Protein AF-A0A529WE66-F1 (afdb_monomer_lite)

pLDDT: mean 94.18, std 5.49, range [65.81, 97.56]

Foldseek 3Di:
DVVLLCCVPVVVHDLVNSCVVVVHDSVVSVVVNVVVVVVVVVVVVD

Secondary structure (DSSP, 8-state):
-HHHHHHHHTS---HHHHHHHTT--HHHHHHHHHHHHHHHHHHH--

Radius of gyration: 10.77 Å; chains: 1; bounding box: 20×15×32 Å

Sequence (46 aa):
RAAAVRGAYLSGESYAELAERFKVPLNTMRTWLRRSLLKLRECLER

Structure (mmCIF, N/CA/C/O backbone):
data_AF-A0A529WE66-F1
#
_entry.id   AF-A0A529WE66-F1
#
loop_
_atom_site.group_PDB
_atom_site.id
_atom_site.type_symbol
_atom_site.label_atom_id
_atom_site.label_alt_id
_atom_site.label_comp_id
_atom_site.label_asym_id
_atom_site.label_entity_id
_atom_site.label_seq_id
_atom_site.pdbx_PDB_ins_code
_atom_site.Cartn_x
_atom_site.Cartn_y
_atom_site.Cartn_z
_atom_site.occupancy
_atom_site.B_iso_or_equiv
_atom_site.auth_seq_id
_atom_site.auth_comp_id
_atom_site.auth_asym_id
_atom_site.auth_atom_id
_atom_site.pdbx_PDB_model_num
ATOM 1 N N . ARG A 1 1 ? -1.236 7.870 -3.031 1.00 74.81 1 ARG A N 1
ATOM 2 C CA . ARG A 1 1 ? -0.991 6.927 -1.905 1.00 74.81 1 ARG A CA 1
ATOM 3 C C . ARG A 1 1 ? -2.261 6.201 -1.471 1.00 74.81 1 ARG A C 1
ATOM 5 O O . ARG A 1 1 ? -2.271 4.987 -1.575 1.00 74.81 1 ARG A O 1
ATOM 12 N N . ALA A 1 2 ? -3.344 6.895 -1.097 1.00 87.31 2 ALA A N 1
ATOM 13 C CA . ALA A 1 2 ? -4.614 6.236 -0.748 1.00 87.31 2 ALA A CA 1
ATOM 14 C C . ALA A 1 2 ? -5.155 5.311 -1.860 1.00 87.31 2 ALA A C 1
ATOM 16 O O . ALA A 1 2 ? -5.627 4.221 -1.569 1.00 87.31 2 ALA A O 1
ATOM 17 N N . ALA A 1 3 ? -5.004 5.698 -3.132 1.00 92.31 3 ALA A N 1
ATOM 18 C CA . ALA A 1 3 ? -5.369 4.849 -4.269 1.00 92.31 3 ALA A CA 1
ATOM 19 C C . ALA A 1 3 ? -4.597 3.514 -4.315 1.00 92.31 3 ALA A C 1
ATOM 21 O O . ALA A 1 3 ? -5.196 2.502 -4.638 1.00 92.31 3 ALA A O 1
ATOM 22 N N . ALA A 1 4 ? -3.313 3.494 -3.937 1.00 93.00 4 ALA A N 1
ATOM 23 C CA . ALA A 1 4 ? -2.524 2.261 -3.889 1.00 93.00 4 ALA A CA 1
ATOM 24 C C . ALA A 1 4 ? -2.949 1.353 -2.725 1.00 93.00 4 ALA A C 1
ATOM 26 O O . ALA A 1 4 ? -3.005 0.142 -2.881 1.00 93.00 4 ALA A O 1
ATOM 27 N N . VAL A 1 5 ? -3.302 1.936 -1.573 1.00 93.81 5 VAL A N 1
ATOM 28 C CA . VAL A 1 5 ? -3.844 1.180 -0.430 1.00 93.81 5 VAL A CA 1
ATOM 29 C C . VAL A 1 5 ? -5.196 0.565 -0.786 1.00 93.81 5 VAL A C 1
ATOM 31 O O . VAL A 1 5 ? -5.416 -0.609 -0.520 1.00 93.81 5 VAL A O 1
ATOM 34 N N . ARG A 1 6 ? -6.087 1.328 -1.431 1.00 94.44 6 ARG A N 1
ATOM 35 C CA . ARG A 1 6 ? -7.371 0.795 -1.905 1.00 94.44 6 ARG A CA 1
ATOM 36 C C . ARG A 1 6 ? -7.182 -0.284 -2.967 1.00 94.44 6 ARG A C 1
ATOM 38 O O . ARG A 1 6 ? -7.811 -1.324 -2.858 1.00 94.44 6 ARG A O 1
ATOM 45 N N . GLY A 1 7 ? -6.289 -0.066 -3.929 1.00 94.94 7 GLY A N 1
ATOM 46 C CA . GLY A 1 7 ? -5.967 -1.071 -4.940 1.00 94.94 7 GLY A CA 1
ATOM 47 C C . GLY A 1 7 ? -5.505 -2.386 -4.313 1.00 94.94 7 GLY A C 1
ATOM 48 O O . GLY A 1 7 ? -6.069 -3.436 -4.594 1.00 94.94 7 GLY A O 1
ATOM 49 N N . ALA A 1 8 ? -4.566 -2.314 -3.366 1.00 95.62 8 ALA A N 1
ATOM 50 C CA . ALA A 1 8 ? -4.037 -3.491 -2.682 1.00 95.62 8 ALA A CA 1
ATOM 51 C C . ALA A 1 8 ? -5.075 -4.210 -1.802 1.00 95.62 8 ALA A C 1
ATOM 53 O O . ALA A 1 8 ? -5.210 -5.425 -1.878 1.00 95.62 8 ALA A O 1
ATOM 54 N N . TYR A 1 9 ? -5.789 -3.474 -0.943 1.00 93.69 9 TYR A N 1
ATOM 55 C CA . TYR A 1 9 ? -6.589 -4.074 0.135 1.00 93.69 9 TYR A CA 1
ATOM 56 C C . TYR A 1 9 ? -8.095 -4.135 -0.142 1.00 93.69 9 TYR A C 1
ATOM 58 O O . TYR A 1 9 ? -8.785 -4.909 0.511 1.00 93.69 9 TYR A O 1
ATOM 66 N N . LEU A 1 10 ? -8.619 -3.331 -1.072 1.00 94.44 10 LEU A N 1
ATOM 67 C CA . LEU A 1 10 ? -10.038 -3.356 -1.456 1.00 94.44 10 LEU A CA 1
ATOM 68 C C . LEU A 1 10 ? -10.246 -3.995 -2.829 1.00 94.44 10 LEU A C 1
ATOM 70 O O . LEU A 1 10 ? -11.230 -4.697 -3.023 1.00 94.44 10 LEU A O 1
ATOM 74 N N . SER A 1 11 ? -9.337 -3.749 -3.775 1.00 94.62 11 SER A N 1
ATOM 75 C CA . SER A 1 11 ? -9.434 -4.286 -5.139 1.00 94.62 11 SER A CA 1
ATOM 76 C C . SER A 1 11 ? -8.639 -5.578 -5.348 1.00 94.62 11 SER A C 1
ATOM 78 O O . SER A 1 11 ? -8.840 -6.236 -6.362 1.00 94.62 11 SER A O 1
ATOM 80 N N . GLY A 1 12 ? -7.761 -5.955 -4.412 1.00 94.75 12 GLY A N 1
ATOM 81 C CA . GLY A 1 12 ? -6.937 -7.163 -4.512 1.00 94.75 12 GLY A CA 1
ATOM 82 C C . GLY A 1 12 ? -5.807 -7.082 -5.546 1.00 94.75 12 GLY A C 1
ATOM 83 O O . GLY A 1 12 ? -5.243 -8.116 -5.893 1.00 94.75 12 GLY A O 1
ATOM 84 N N . GLU A 1 13 ? -5.467 -5.883 -6.034 1.00 95.88 13 GLU A N 1
ATOM 85 C CA . GLU A 1 13 ? -4.343 -5.682 -6.958 1.00 95.88 13 GLU A CA 1
ATOM 86 C C . GLU A 1 13 ? -3.029 -6.102 -6.282 1.00 95.88 13 GLU A C 1
ATOM 88 O O . GLU A 1 13 ? -2.739 -5.728 -5.137 1.00 95.88 13 GLU A O 1
ATOM 93 N N . SER A 1 14 ? -2.186 -6.841 -7.002 1.00 96.56 14 SER A N 1
ATOM 94 C CA . SER A 1 14 ? -0.876 -7.222 -6.490 1.00 96.56 14 SER A CA 1
ATOM 95 C C . SER A 1 14 ? 0.047 -6.007 -6.370 1.00 96.56 14 SER A C 1
ATOM 97 O O . SER A 1 14 ? -0.074 -4.991 -7.060 1.00 96.56 14 SER A O 1
ATOM 99 N N . TYR A 1 15 ? 1.058 -6.113 -5.509 1.00 95.75 15 TYR A N 1
ATOM 100 C CA . TYR A 1 15 ? 2.022 -5.023 -5.340 1.00 95.75 15 TYR A CA 1
ATOM 101 C C . TYR A 1 15 ? 2.836 -4.755 -6.611 1.00 95.75 15 TYR A C 1
ATOM 103 O O . TYR A 1 15 ? 3.302 -3.632 -6.787 1.00 95.75 15 TYR A O 1
ATOM 111 N N . ALA A 1 16 ? 3.006 -5.763 -7.473 1.00 97.06 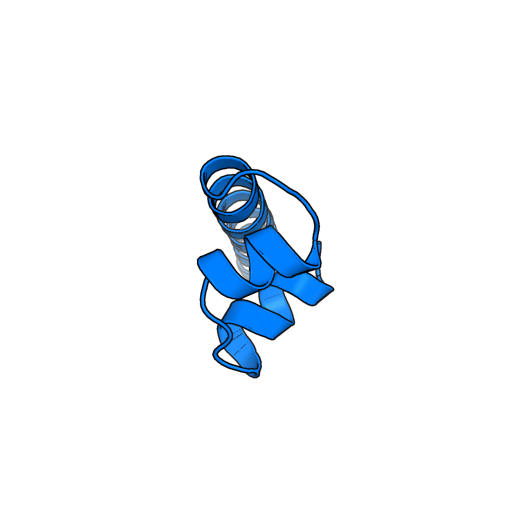16 ALA A N 1
ATOM 112 C CA . ALA A 1 16 ? 3.683 -5.629 -8.759 1.00 97.06 16 ALA A CA 1
ATOM 113 C C . ALA A 1 16 ? 2.838 -4.816 -9.747 1.00 97.06 16 ALA A C 1
ATOM 115 O O . ALA A 1 16 ? 3.341 -3.846 -10.305 1.00 97.06 16 ALA A O 1
ATOM 116 N N . GLU A 1 17 ? 1.546 -5.125 -9.876 1.00 96.50 17 GLU A N 1
ATOM 117 C CA . GLU A 1 17 ? 0.619 -4.361 -10.727 1.00 96.50 17 GLU A CA 1
ATOM 118 C C . GLU A 1 17 ? 0.524 -2.901 -10.282 1.00 96.50 17 GLU A C 1
ATOM 120 O O . GLU A 1 17 ? 0.581 -1.981 -11.097 1.00 96.50 17 GLU A O 1
ATOM 125 N N . LEU A 1 18 ? 0.465 -2.667 -8.969 1.00 96.62 18 LEU A N 1
ATOM 126 C CA . LEU A 1 18 ? 0.489 -1.316 -8.422 1.00 96.62 18 LEU A CA 1
ATOM 127 C C . LEU A 1 18 ? 1.828 -0.621 -8.705 1.00 96.62 18 LEU A C 1
ATOM 129 O O . LEU A 1 18 ? 1.843 0.555 -9.064 1.00 96.62 18 LEU A O 1
ATOM 133 N N . ALA A 1 19 ? 2.959 -1.306 -8.537 1.00 97.50 19 ALA A N 1
ATOM 134 C CA . ALA A 1 19 ? 4.278 -0.736 -8.813 1.00 97.50 19 ALA A CA 1
ATOM 135 C C . ALA A 1 19 ? 4.401 -0.275 -10.277 1.00 97.50 19 ALA A C 1
ATOM 137 O O . ALA A 1 19 ? 4.785 0.871 -10.518 1.00 97.50 19 ALA A O 1
ATOM 138 N N . GLU A 1 20 ? 3.962 -1.111 -11.219 1.00 97.12 20 GLU A N 1
ATOM 139 C CA . GLU A 1 20 ? 3.903 -0.800 -12.651 1.00 97.12 20 GLU A CA 1
ATOM 140 C C . GLU A 1 20 ? 2.966 0.385 -12.931 1.00 97.12 20 GLU A C 1
ATOM 142 O O . GLU A 1 20 ? 3.369 1.395 -13.514 1.00 97.12 20 GLU A O 1
ATOM 147 N N . ARG A 1 21 ? 1.725 0.324 -12.430 1.00 95.56 21 ARG A N 1
ATOM 148 C CA . ARG A 1 21 ? 0.702 1.365 -12.623 1.00 95.56 21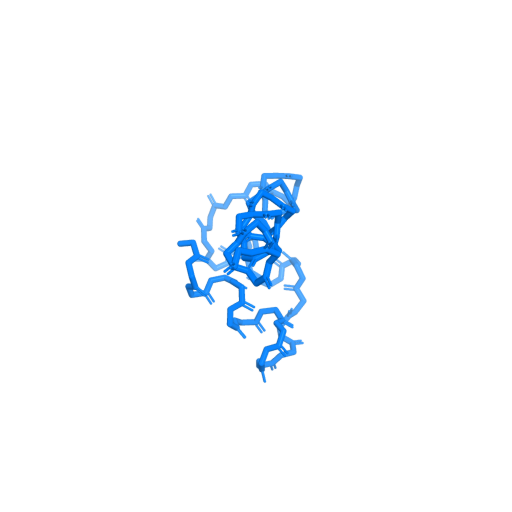 ARG A CA 1
ATOM 149 C C . ARG A 1 21 ? 1.135 2.732 -12.099 1.00 95.56 21 A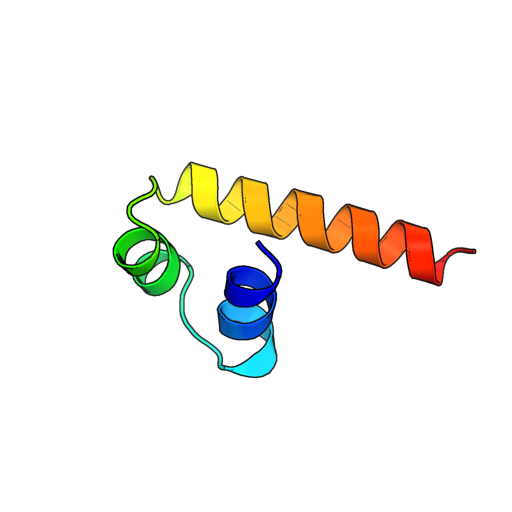RG A C 1
ATOM 151 O O . ARG A 1 21 ? 0.841 3.755 -12.716 1.00 95.56 21 ARG A O 1
ATOM 158 N N . PHE A 1 22 ? 1.808 2.764 -10.952 1.00 95.25 22 PHE A N 1
ATOM 159 C CA . PHE A 1 22 ? 2.302 3.998 -10.341 1.00 95.25 22 PHE A CA 1
ATOM 160 C C . PHE A 1 22 ? 3.724 4.368 -10.792 1.00 95.25 22 PHE A C 1
ATOM 162 O O . PHE A 1 22 ? 4.233 5.391 -10.334 1.00 95.25 22 PHE A O 1
ATOM 169 N N . LYS A 1 23 ? 4.343 3.586 -11.691 1.00 96.88 23 LYS A N 1
ATOM 170 C CA . LYS A 1 23 ? 5.708 3.778 -12.209 1.00 96.88 23 LYS A CA 1
ATOM 171 C C . LYS A 1 23 ? 6.747 3.948 -11.099 1.00 96.88 23 LYS A C 1
ATOM 173 O O . LYS A 1 23 ? 7.570 4.863 -11.124 1.00 96.88 23 LYS A O 1
ATOM 178 N N . VAL A 1 24 ? 6.690 3.078 -10.093 1.00 96.56 24 VAL A N 1
ATOM 179 C CA . VAL 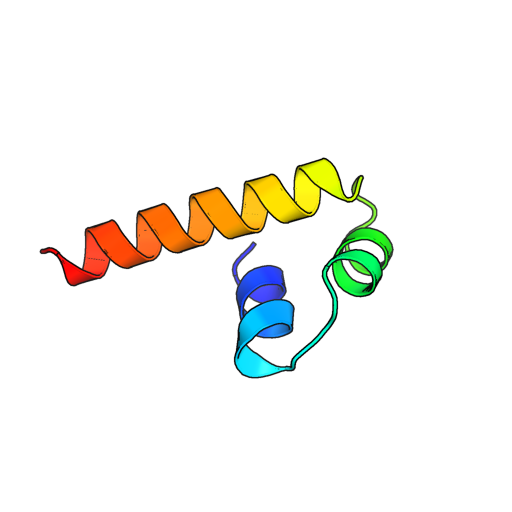A 1 24 ? 7.641 3.064 -8.976 1.00 96.56 24 VAL A CA 1
ATOM 180 C C . VAL A 1 24 ? 8.241 1.675 -8.787 1.00 96.56 24 VAL A C 1
ATOM 182 O O . VAL A 1 24 ? 7.562 0.684 -9.029 1.00 96.56 24 VAL A O 1
ATOM 185 N N . PRO A 1 25 ? 9.476 1.562 -8.267 1.00 97.56 25 PRO A N 1
ATOM 186 C CA . PRO A 1 25 ? 10.031 0.267 -7.896 1.00 97.56 25 PRO A CA 1
ATOM 187 C C . PRO A 1 25 ? 9.145 -0.465 -6.881 1.00 97.56 25 PRO A C 1
ATOM 189 O O . PRO A 1 25 ? 8.572 0.147 -5.974 1.00 97.56 25 PRO A O 1
ATOM 192 N N . LEU A 1 26 ? 9.109 -1.795 -6.959 1.00 96.44 26 LEU A N 1
ATOM 193 C CA . LEU A 1 26 ? 8.301 -2.636 -6.072 1.00 96.44 26 LEU A CA 1
ATOM 194 C C . LEU A 1 26 ? 8.576 -2.375 -4.579 1.00 96.44 26 LEU A C 1
ATOM 196 O O . LEU A 1 26 ? 7.652 -2.307 -3.768 1.00 96.44 26 LEU A O 1
ATOM 200 N N . ASN A 1 27 ? 9.837 -2.145 -4.204 1.00 97.12 27 ASN A N 1
ATOM 201 C CA . ASN A 1 27 ? 10.213 -1.813 -2.823 1.00 97.12 27 ASN A CA 1
ATOM 202 C C . ASN A 1 27 ? 9.673 -0.446 -2.369 1.00 97.12 27 ASN A C 1
ATOM 204 O O . ASN A 1 27 ? 9.294 -0.274 -1.205 1.00 97.12 27 ASN A O 1
ATOM 208 N N . THR A 1 28 ? 9.562 0.510 -3.292 1.00 97.19 28 THR A N 1
ATOM 209 C CA . THR A 1 28 ? 8.917 1.803 -3.044 1.00 97.19 28 THR A CA 1
ATOM 210 C C . THR A 1 28 ? 7.423 1.618 -2.810 1.00 97.19 28 THR A C 1
ATOM 212 O O . THR A 1 28 ? 6.894 2.173 -1.845 1.00 97.19 28 THR A O 1
ATOM 215 N N . MET A 1 29 ? 6.755 0.777 -3.611 1.00 97.44 29 MET A N 1
ATOM 216 C CA . MET A 1 29 ? 5.338 0.456 -3.414 1.00 97.44 29 MET A CA 1
ATOM 217 C C . MET A 1 29 ? 5.087 -0.191 -2.043 1.00 97.44 29 MET A C 1
ATOM 219 O O . MET A 1 29 ? 4.246 0.287 -1.278 1.00 97.44 29 MET A O 1
ATOM 223 N N . ARG A 1 30 ? 5.887 -1.195 -1.656 1.00 95.88 30 ARG A N 1
ATOM 224 C CA . ARG A 1 30 ? 5.816 -1.812 -0.314 1.00 95.88 30 ARG A CA 1
ATOM 225 C C . ARG A 1 30 ? 5.999 -0.779 0.804 1.00 95.88 30 ARG A C 1
ATOM 227 O O . ARG A 1 30 ? 5.251 -0.779 1.781 1.00 95.88 30 ARG A O 1
ATOM 234 N N . THR A 1 31 ? 6.956 0.138 0.647 1.00 97.56 31 THR A N 1
ATOM 235 C CA 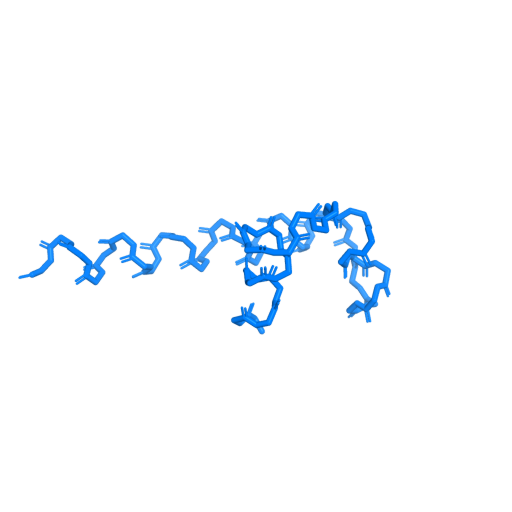. THR A 1 31 ? 7.209 1.211 1.624 1.00 97.56 31 THR A CA 1
ATOM 236 C C . THR A 1 31 ? 6.025 2.171 1.736 1.00 97.56 31 THR A C 1
ATOM 238 O O . THR A 1 31 ? 5.656 2.570 2.844 1.00 97.56 31 THR A O 1
ATOM 241 N N . TRP A 1 32 ? 5.400 2.537 0.614 1.00 96.12 32 TRP A N 1
ATOM 242 C CA . TRP A 1 32 ? 4.207 3.385 0.605 1.00 96.12 32 TRP A CA 1
ATOM 243 C C . TRP A 1 32 ? 3.034 2.727 1.322 1.00 96.12 32 TRP A C 1
ATOM 245 O O . TRP A 1 32 ? 2.379 3.392 2.128 1.00 96.12 32 TRP A O 1
ATOM 255 N N . LEU A 1 33 ? 2.792 1.440 1.067 1.00 95.88 33 LEU A N 1
ATOM 256 C CA . LEU A 1 33 ? 1.728 0.681 1.721 1.00 95.88 33 LEU A CA 1
ATOM 257 C C . LEU A 1 33 ? 1.974 0.587 3.231 1.00 95.88 33 LEU A C 1
ATOM 259 O O . LEU A 1 33 ? 1.111 0.990 4.008 1.00 95.88 33 LEU A O 1
ATOM 263 N N . ARG A 1 34 ? 3.181 0.184 3.653 1.00 95.69 34 ARG A N 1
ATOM 264 C CA . ARG A 1 34 ? 3.551 0.086 5.076 1.00 95.69 34 ARG A CA 1
ATOM 265 C C . ARG A 1 34 ? 3.351 1.406 5.822 1.00 95.69 34 ARG A C 1
ATOM 267 O O . ARG A 1 34 ? 2.708 1.424 6.866 1.00 95.69 34 ARG A O 1
ATOM 274 N N . ARG A 1 35 ? 3.878 2.518 5.292 1.00 96.50 35 ARG A N 1
ATOM 275 C CA . ARG A 1 35 ? 3.735 3.845 5.927 1.00 96.50 35 ARG A CA 1
ATOM 276 C C . ARG A 1 35 ? 2.276 4.297 5.993 1.00 96.50 35 ARG A C 1
ATOM 278 O O . ARG A 1 35 ? 1.887 4.947 6.954 1.00 96.50 35 ARG A O 1
ATOM 285 N N . SER A 1 36 ? 1.478 3.963 4.981 1.00 94.31 36 SER A N 1
ATOM 286 C CA . SER A 1 36 ? 0.062 4.343 4.951 1.00 94.31 36 SER A CA 1
ATOM 287 C C . SER A 1 36 ? -0.763 3.549 5.966 1.00 94.31 36 SER A C 1
ATOM 289 O O . SER A 1 36 ? -1.622 4.134 6.617 1.00 94.31 36 SER A O 1
ATOM 291 N N . LEU A 1 37 ? -0.472 2.256 6.145 1.00 94.69 37 LEU A N 1
ATOM 292 C CA . LEU A 1 37 ? -1.107 1.428 7.174 1.00 94.69 37 LEU A CA 1
ATOM 293 C C . LEU A 1 37 ? -0.707 1.838 8.588 1.00 94.69 37 LEU A C 1
ATOM 295 O O . LEU A 1 37 ? -1.560 1.853 9.465 1.00 94.69 37 LEU A O 1
ATOM 299 N N . LEU A 1 38 ? 0.559 2.208 8.808 1.00 95.56 38 LEU A N 1
ATOM 300 C CA . LEU A 1 38 ? 0.996 2.718 10.108 1.00 95.56 38 LEU A CA 1
ATOM 301 C C . LEU A 1 38 ? 0.196 3.965 10.495 1.00 95.56 38 LEU A C 1
ATOM 303 O O . LEU A 1 38 ? -0.371 4.007 11.577 1.00 95.56 38 LEU A O 1
ATOM 307 N N . LYS A 1 39 ? 0.062 4.916 9.562 1.00 93.50 39 LYS A N 1
ATOM 308 C CA . LYS A 1 39 ? -0.741 6.122 9.775 1.00 93.50 39 LYS A CA 1
ATOM 309 C C . LYS A 1 39 ? -2.215 5.800 10.042 1.00 93.50 39 LYS A C 1
ATOM 311 O O . LYS A 1 39 ? -2.843 6.453 10.863 1.00 93.50 39 LYS A O 1
ATOM 316 N N . LEU A 1 40 ? -2.775 4.811 9.340 1.00 93.56 40 LEU A N 1
ATOM 317 C CA . LEU A 1 40 ? -4.155 4.381 9.569 1.00 93.56 40 LEU A CA 1
ATOM 318 C C . LEU A 1 40 ? -4.323 3.777 10.966 1.00 93.56 40 LEU A C 1
ATOM 320 O O . LEU A 1 40 ? -5.291 4.096 11.647 1.00 93.56 40 LEU A O 1
ATOM 324 N N . ARG A 1 41 ? -3.363 2.953 11.401 1.00 94.12 41 ARG A N 1
ATOM 325 C CA . ARG A 1 41 ? -3.341 2.383 12.748 1.00 94.12 41 ARG A CA 1
ATOM 326 C C . ARG A 1 41 ? -3.294 3.482 13.808 1.00 94.12 41 ARG A C 1
ATOM 328 O O . ARG A 1 41 ? -4.152 3.499 14.674 1.00 94.12 41 ARG A O 1
ATOM 335 N N . GLU A 1 42 ? -2.392 4.454 13.666 1.00 95.94 42 GLU A N 1
ATOM 336 C CA . GLU A 1 42 ? -2.302 5.606 14.577 1.00 95.94 42 GLU A CA 1
ATOM 337 C C . GLU A 1 42 ? -3.613 6.406 14.672 1.00 95.94 42 GLU A C 1
ATOM 339 O O . GLU A 1 42 ? -3.900 6.984 15.715 1.00 95.94 42 GLU A O 1
ATOM 344 N N . CYS A 1 43 ? -4.411 6.463 13.600 1.00 94.00 43 CYS A N 1
ATOM 345 C CA . CYS A 1 43 ? -5.722 7.114 13.623 1.00 94.00 43 CYS A CA 1
ATOM 346 C C . CYS A 1 43 ? -6.803 6.296 14.341 1.00 94.00 43 CYS A C 1
ATOM 348 O O . CYS A 1 43 ? -7.742 6.896 14.843 1.00 94.00 43 CYS A O 1
ATOM 350 N N . LEU A 1 44 ? -6.700 4.965 14.344 1.00 93.56 44 LEU A N 1
ATOM 351 C CA . LEU A 1 44 ? -7.649 4.067 15.016 1.00 93.56 44 LEU A CA 1
ATOM 352 C C . LEU A 1 44 ? -7.293 3.832 16.490 1.00 93.56 44 LEU A C 1
ATOM 354 O O . LEU A 1 44 ? -8.154 3.446 17.269 1.00 93.56 44 LEU A O 1
ATOM 358 N N . GLU A 1 45 ? -6.027 4.035 16.858 1.00 92.75 45 GLU A N 1
ATOM 359 C CA . GLU A 1 45 ? -5.534 3.966 18.241 1.00 92.75 45 GLU A CA 1
ATOM 360 C C . GLU A 1 45 ? -5.785 5.268 19.037 1.00 92.75 45 GLU A C 1
ATOM 362 O O . GLU A 1 45 ? -5.400 5.352 20.203 1.00 92.75 45 GLU A O 1
ATOM 367 N N . ARG A 1 46 ? -6.404 6.284 18.423 1.00 65.81 46 ARG A N 1
ATOM 368 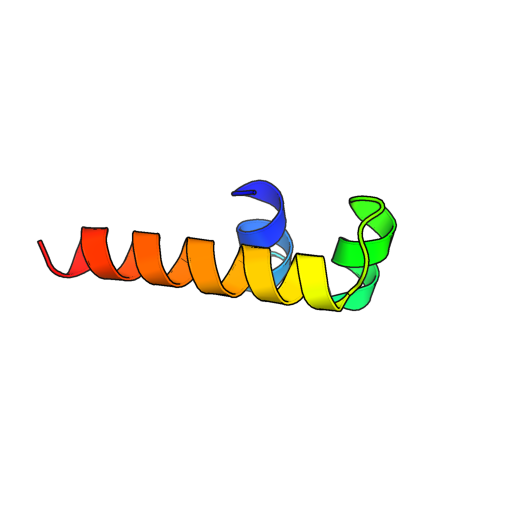C CA . ARG A 1 46 ? -6.838 7.541 19.057 1.00 65.81 46 ARG A CA 1
ATOM 369 C C . ARG A 1 46 ? -8.340 7.535 19.288 1.00 65.81 46 ARG A C 1
ATOM 371 O O . ARG A 1 46 ? -8.744 8.090 20.330 1.00 65.81 46 ARG A O 1
#